Protein AF-A0A1M5XCB1-F1 (afdb_monomer_lite)

Sequence (95 aa):
MRNIASVVGVVAVAAATFLSPAPATAENGQIAAGVVGGLIGGALLGGALASRPAPPPPVYYAPAPVYVEEPVCRFVRERYWDGYGWVYRRVEVCD

Radius of gyration: 45.23 Å; chains: 1; bounding box: 88×31×105 Å

pLDDT: mean 79.86, std 14.06, range [50.22, 96.69]

Structure (mmCIF, N/CA/C/O backbone):
data_AF-A0A1M5XCB1-F1
#
_entry.id   AF-A0A1M5XCB1-F1
#
loop_
_atom_site.group_PDB
_atom_site.id
_atom_site.type_symbol
_atom_site.label_atom_id
_atom_site.label_alt_id
_atom_site.label_comp_id
_atom_site.label_asym_id
_atom_site.label_entity_id
_atom_site.label_seq_id
_atom_site.pdbx_PDB_ins_code
_atom_site.Cartn_x
_atom_site.Cartn_y
_atom_site.Cartn_z
_atom_site.occupancy
_atom_site.B_iso_or_equiv
_atom_site.auth_seq_id
_atom_site.auth_comp_id
_atom_site.auth_asym_id
_atom_site.auth_atom_id
_atom_site.pdbx_PDB_model_num
ATOM 1 N N . MET A 1 1 ? 54.119 -18.526 -12.171 1.00 50.22 1 MET A N 1
ATOM 2 C CA . MET A 1 1 ? 53.853 -18.994 -13.554 1.00 50.22 1 MET A CA 1
ATOM 3 C C . MET A 1 1 ? 52.583 -18.389 -14.170 1.00 50.22 1 MET A C 1
ATOM 5 O O . MET A 1 1 ? 52.648 -17.977 -15.317 1.00 50.22 1 MET A O 1
ATOM 9 N N . ARG A 1 2 ? 51.467 -18.238 -13.434 1.00 54.03 2 ARG A N 1
ATOM 10 C CA . ARG A 1 2 ? 50.198 -17.663 -13.949 1.00 54.03 2 ARG A CA 1
ATOM 11 C C . ARG A 1 2 ? 50.290 -16.211 -14.464 1.00 54.03 2 ARG A C 1
ATOM 13 O O . ARG A 1 2 ? 49.642 -15.878 -15.445 1.00 54.03 2 ARG A O 1
ATOM 20 N N . ASN A 1 3 ? 51.154 -15.388 -13.867 1.00 54.03 3 ASN A N 1
ATOM 21 C CA . ASN A 1 3 ? 51.271 -13.961 -14.210 1.00 54.03 3 ASN A CA 1
ATOM 22 C C . ASN A 1 3 ? 52.119 -13.695 -15.465 1.00 54.03 3 ASN A C 1
ATOM 24 O O . ASN A 1 3 ? 52.024 -12.628 -16.055 1.00 54.03 3 ASN A O 1
ATOM 28 N N . ILE A 1 4 ? 52.962 -14.647 -15.879 1.00 62.03 4 ILE A N 1
ATOM 29 C CA . ILE A 1 4 ? 53.820 -14.472 -17.063 1.00 62.03 4 ILE A CA 1
ATOM 30 C C . ILE A 1 4 ? 52.991 -14.732 -18.329 1.00 62.03 4 ILE A C 1
ATOM 32 O O . ILE A 1 4 ? 53.074 -13.977 -19.291 1.00 62.03 4 ILE A O 1
ATOM 36 N N . ALA A 1 5 ? 52.105 -15.734 -18.287 1.00 57.81 5 ALA A N 1
ATOM 37 C CA . ALA A 1 5 ? 51.183 -16.044 -19.378 1.00 57.81 5 ALA A CA 1
ATOM 38 C C . ALA A 1 5 ? 50.187 -14.902 -19.661 1.00 57.81 5 ALA A C 1
ATOM 40 O O . ALA A 1 5 ? 49.896 -14.620 -20.821 1.00 57.81 5 ALA A O 1
ATOM 41 N N . SER A 1 6 ? 49.710 -14.198 -18.624 1.00 59.50 6 SER A N 1
ATOM 42 C CA . SER A 1 6 ? 48.824 -13.039 -18.803 1.00 59.50 6 SER A CA 1
ATOM 43 C C . SER A 1 6 ? 49.539 -11.847 -19.439 1.00 59.50 6 SER A C 1
ATOM 45 O O . SER A 1 6 ? 48.956 -11.167 -20.277 1.00 59.50 6 SER A O 1
ATOM 47 N N . VAL A 1 7 ? 50.807 -11.610 -19.089 1.00 62.78 7 VAL A N 1
ATOM 48 C CA . VAL A 1 7 ? 51.603 -10.522 -19.681 1.00 62.78 7 VAL A CA 1
ATOM 49 C C . VAL A 1 7 ? 51.893 -10.803 -21.156 1.00 62.78 7 VAL A C 1
ATOM 51 O O . VAL A 1 7 ? 51.725 -9.915 -21.988 1.00 62.78 7 VAL A O 1
ATOM 54 N N . VAL A 1 8 ? 52.239 -12.045 -21.509 1.00 66.81 8 VAL A N 1
ATOM 55 C CA . VAL A 1 8 ? 52.479 -12.437 -22.910 1.00 66.81 8 VAL A CA 1
ATOM 56 C C . VAL A 1 8 ? 51.205 -12.318 -23.755 1.00 66.81 8 VAL A C 1
ATOM 58 O O . VAL A 1 8 ? 51.271 -11.836 -24.884 1.00 66.81 8 VAL A O 1
ATOM 61 N N . GLY A 1 9 ? 50.041 -12.675 -23.202 1.00 66.38 9 GLY A N 1
ATOM 62 C CA . GLY A 1 9 ? 48.754 -12.514 -23.888 1.00 66.38 9 GLY A CA 1
ATOM 63 C C . GLY A 1 9 ? 48.423 -11.053 -24.210 1.00 66.38 9 GLY A C 1
ATOM 64 O O . GLY A 1 9 ? 48.025 -10.747 -25.331 1.00 66.38 9 GLY A O 1
ATOM 65 N N . VAL A 1 10 ? 48.654 -10.137 -23.264 1.00 66.00 10 VAL A N 1
ATOM 66 C CA . VAL A 1 10 ? 48.426 -8.694 -23.472 1.00 66.00 10 VAL A CA 1
ATOM 67 C C . VAL A 1 10 ? 49.385 -8.121 -24.521 1.00 66.00 10 VAL A C 1
ATOM 69 O O . VAL A 1 10 ? 48.961 -7.358 -25.388 1.00 66.00 10 VAL A O 1
ATOM 72 N N . VAL A 1 11 ? 50.660 -8.523 -24.494 1.00 68.06 11 VAL A N 1
ATOM 73 C CA . VAL A 1 11 ? 51.663 -8.061 -25.469 1.00 68.06 11 VAL A CA 1
ATOM 74 C C . VAL A 1 11 ? 51.355 -8.570 -26.879 1.00 68.06 11 VAL A C 1
ATOM 76 O O . VAL A 1 11 ? 51.490 -7.813 -27.838 1.00 68.06 11 VAL A O 1
ATOM 79 N N . ALA A 1 12 ? 50.884 -9.811 -27.024 1.00 64.12 12 ALA A N 1
ATOM 80 C CA . ALA A 1 12 ? 50.519 -10.371 -28.325 1.00 64.12 12 ALA A CA 1
ATOM 81 C C . ALA A 1 12 ? 49.310 -9.655 -28.959 1.00 64.12 12 ALA A C 1
ATOM 83 O O . ALA A 1 12 ? 49.325 -9.370 -30.157 1.00 64.12 12 ALA A O 1
ATOM 84 N N . VAL A 1 13 ? 48.292 -9.308 -28.162 1.00 68.12 13 VAL A N 1
ATOM 85 C CA . VAL A 1 13 ? 47.120 -8.548 -28.640 1.00 68.12 13 VAL A CA 1
ATOM 86 C C . VAL A 1 13 ? 47.509 -7.119 -29.023 1.00 68.12 13 VAL A C 1
ATOM 88 O O . VAL A 1 13 ? 47.068 -6.621 -30.059 1.00 68.12 13 VAL A O 1
ATOM 91 N N . ALA A 1 14 ? 48.385 -6.477 -28.246 1.00 63.34 14 ALA A N 1
ATOM 92 C CA . ALA A 1 14 ? 48.910 -5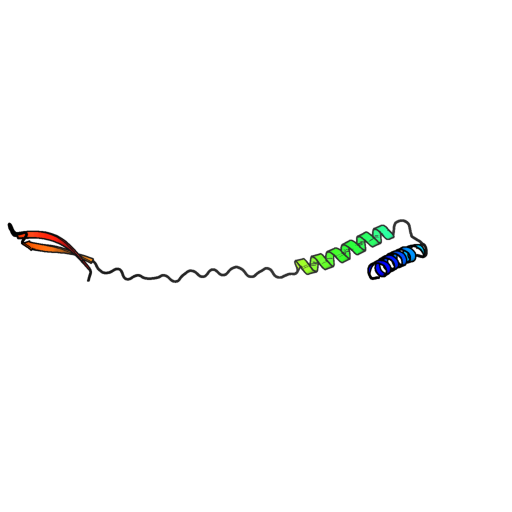.157 -28.585 1.00 63.34 14 ALA A CA 1
ATOM 93 C C . ALA A 1 14 ? 49.740 -5.193 -29.880 1.00 63.34 14 ALA A C 1
ATOM 95 O O . ALA A 1 14 ? 49.536 -4.361 -30.760 1.00 63.34 14 ALA A O 1
ATOM 96 N N . ALA A 1 15 ? 50.609 -6.193 -30.054 1.00 64.19 15 ALA A N 1
ATOM 97 C CA . 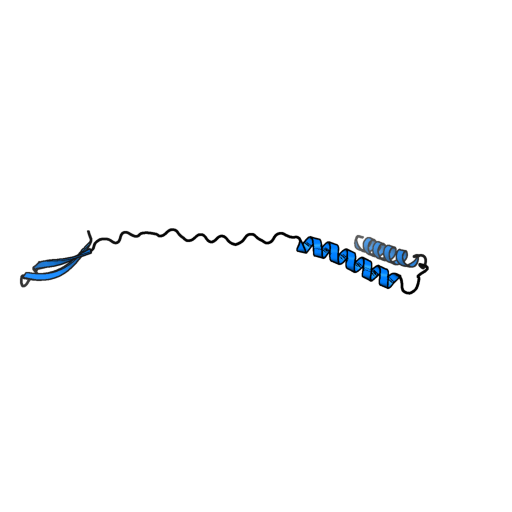ALA A 1 15 ? 51.411 -6.355 -31.267 1.00 64.19 15 ALA A CA 1
ATOM 98 C C . ALA A 1 15 ? 50.543 -6.556 -32.522 1.00 64.19 15 ALA A C 1
ATOM 100 O O . ALA A 1 15 ? 50.835 -5.980 -33.568 1.00 64.19 15 ALA A O 1
ATOM 101 N N . ALA A 1 16 ? 49.440 -7.304 -32.410 1.00 60.34 16 ALA A N 1
ATOM 102 C CA . ALA A 1 16 ? 48.526 -7.556 -33.524 1.00 60.34 16 ALA A CA 1
ATOM 103 C C . ALA A 1 16 ? 47.860 -6.277 -34.067 1.00 60.34 16 ALA A C 1
ATOM 105 O O . ALA A 1 16 ? 47.599 -6.192 -35.265 1.00 60.34 16 ALA A O 1
ATOM 106 N N . THR A 1 17 ? 47.645 -5.254 -33.231 1.00 60.50 17 THR A N 1
ATOM 107 C CA . THR A 1 17 ? 47.083 -3.969 -33.692 1.00 60.50 17 THR A CA 1
ATOM 108 C C . THR A 1 17 ? 48.035 -3.150 -34.570 1.00 60.50 17 THR A C 1
ATOM 110 O O . THR A 1 17 ? 47.567 -2.355 -35.387 1.00 60.50 17 THR A O 1
ATOM 113 N N . PHE A 1 18 ? 49.353 -3.375 -34.485 1.00 61.12 18 PHE A N 1
ATOM 114 C CA . PHE A 1 18 ? 50.345 -2.635 -35.278 1.00 61.12 18 PHE A CA 1
ATOM 115 C C . PHE A 1 18 ? 50.500 -3.143 -36.718 1.00 61.12 18 PHE A C 1
ATOM 117 O O . PHE A 1 18 ? 50.994 -2.405 -37.564 1.00 61.12 18 PHE A O 1
ATOM 124 N N . LEU A 1 19 ? 50.069 -4.374 -37.018 1.00 59.22 19 LEU A N 1
ATOM 125 C CA . LEU A 1 19 ? 50.131 -4.955 -38.369 1.00 59.22 19 LEU A CA 1
ATOM 126 C C . LEU A 1 19 ? 48.854 -4.720 -39.196 1.00 59.22 19 LEU A C 1
ATOM 128 O O . LEU A 1 19 ? 48.681 -5.321 -40.256 1.00 59.22 19 LEU A O 1
ATOM 132 N N . SER A 1 20 ? 47.955 -3.853 -38.727 1.00 56.53 20 SER A N 1
ATOM 133 C CA . SER A 1 20 ? 46.725 -3.518 -39.444 1.00 56.53 20 SER A CA 1
ATOM 134 C C . SER A 1 20 ? 47.062 -2.840 -40.784 1.00 56.53 20 SER A C 1
ATOM 136 O O . SER A 1 20 ? 47.732 -1.804 -40.769 1.00 56.53 20 SER A O 1
ATOM 138 N N . PRO A 1 21 ? 46.610 -3.357 -41.946 1.00 57.78 21 PRO A N 1
ATOM 139 C CA . PRO A 1 21 ? 46.750 -2.636 -43.208 1.00 57.78 21 PRO A CA 1
ATOM 140 C C . PRO A 1 21 ? 46.020 -1.295 -43.090 1.00 57.78 21 PRO A C 1
ATOM 142 O O . PRO A 1 21 ? 44.867 -1.257 -42.661 1.00 57.78 21 PRO A O 1
ATOM 145 N N . ALA A 1 22 ? 46.697 -0.196 -43.438 1.00 57.75 22 ALA A N 1
ATOM 146 C CA . ALA A 1 22 ? 46.108 1.138 -43.395 1.00 57.75 22 ALA A CA 1
ATOM 147 C C . ALA A 1 22 ? 44.852 1.164 -44.289 1.00 57.75 22 ALA A C 1
ATOM 149 O O . ALA A 1 22 ? 44.971 0.956 -45.501 1.00 57.75 22 ALA A O 1
ATOM 150 N N . PRO A 1 23 ? 43.644 1.369 -43.732 1.00 58.03 23 PRO A N 1
ATOM 151 C CA . PRO A 1 23 ? 42.438 1.394 -44.540 1.00 58.03 23 PRO A CA 1
ATOM 152 C C . PRO A 1 23 ? 42.461 2.646 -45.423 1.00 58.03 23 PRO A C 1
ATOM 154 O O . PRO A 1 23 ? 42.602 3.759 -44.917 1.00 58.03 23 PRO A O 1
ATOM 157 N N . ALA A 1 24 ? 42.306 2.474 -46.739 1.00 54.38 24 ALA A N 1
ATOM 158 C CA . ALA A 1 24 ? 42.051 3.577 -47.659 1.00 54.38 24 ALA A CA 1
ATOM 159 C C . ALA A 1 24 ? 40.707 4.214 -47.278 1.00 54.38 24 ALA A C 1
ATOM 161 O O . ALA A 1 24 ? 39.636 3.679 -47.563 1.00 54.38 24 ALA A O 1
ATOM 162 N N . THR A 1 25 ? 40.776 5.314 -46.537 1.00 58.72 25 THR A N 1
ATOM 163 C CA . THR A 1 25 ? 39.617 6.004 -45.987 1.00 58.72 25 THR A CA 1
ATOM 164 C C . THR A 1 25 ? 39.237 7.182 -46.868 1.00 58.72 25 THR A C 1
ATOM 166 O O . THR A 1 25 ? 40.068 8.028 -47.183 1.00 58.72 25 THR A O 1
ATOM 169 N N . ALA A 1 26 ? 37.964 7.257 -47.255 1.00 58.09 26 ALA A N 1
ATOM 170 C CA . ALA A 1 26 ? 37.369 8.542 -47.583 1.00 58.09 26 ALA A CA 1
ATOM 171 C C . ALA A 1 26 ? 37.232 9.296 -46.254 1.00 58.09 26 ALA A C 1
ATOM 173 O O . ALA A 1 26 ? 36.423 8.879 -45.424 1.00 58.09 26 ALA A O 1
ATOM 174 N N . GLU A 1 27 ? 38.017 10.362 -46.060 1.00 63.25 27 GLU A N 1
ATOM 175 C CA . GLU A 1 27 ? 38.270 11.081 -44.790 1.00 63.25 27 GLU A CA 1
ATOM 176 C C . GLU A 1 27 ? 37.032 11.439 -43.933 1.00 63.25 27 GLU A C 1
ATOM 178 O O . GLU A 1 27 ? 37.181 11.769 -42.764 1.00 63.25 27 GLU A O 1
ATOM 183 N N . ASN A 1 28 ? 35.805 11.310 -44.455 1.00 62.44 28 ASN A N 1
ATOM 184 C CA . ASN A 1 28 ? 34.550 11.587 -43.744 1.00 62.44 28 ASN A CA 1
ATOM 185 C C . ASN A 1 28 ? 33.564 10.400 -43.639 1.00 62.44 28 ASN A C 1
ATOM 187 O O . ASN A 1 28 ? 32.560 10.492 -42.928 1.00 62.44 28 ASN A O 1
ATOM 191 N N . GLY A 1 29 ? 33.810 9.271 -44.313 1.00 63.88 29 GLY A N 1
ATOM 192 C CA . GLY A 1 29 ? 32.873 8.135 -44.344 1.00 63.88 29 GLY A CA 1
ATOM 193 C C . GLY A 1 29 ? 32.819 7.340 -43.036 1.00 63.88 29 GLY A C 1
ATOM 194 O O . GLY A 1 29 ? 31.789 6.767 -42.687 1.00 63.88 29 GLY A O 1
ATOM 195 N N . GLN A 1 30 ? 33.911 7.344 -42.273 1.00 72.50 30 GLN A N 1
ATOM 196 C CA . GLN A 1 30 ? 34.035 6.602 -41.014 1.00 72.50 30 GLN A CA 1
ATOM 197 C C . GLN A 1 30 ? 33.200 7.225 -39.892 1.00 72.50 30 GLN A C 1
ATOM 199 O O . GLN A 1 30 ? 32.592 6.503 -39.104 1.00 72.50 30 GLN A O 1
ATOM 204 N N . ILE A 1 31 ? 33.116 8.559 -39.857 1.00 73.50 31 ILE A N 1
ATOM 205 C CA . ILE A 1 31 ? 32.259 9.289 -38.916 1.00 73.50 31 ILE A CA 1
ATOM 206 C C . ILE A 1 31 ? 30.789 8.986 -39.223 1.00 73.50 31 ILE A C 1
ATOM 208 O O . ILE A 1 31 ? 30.030 8.631 -38.323 1.00 73.50 31 ILE A O 1
ATOM 212 N N . ALA A 1 32 ? 30.401 9.038 -40.502 1.00 75.44 32 ALA A N 1
ATOM 213 C CA . ALA A 1 32 ? 29.044 8.705 -40.932 1.00 75.44 32 ALA A CA 1
ATOM 214 C C . ALA A 1 32 ? 28.679 7.245 -40.608 1.00 75.44 32 ALA A C 1
ATOM 216 O O . ALA A 1 32 ? 27.604 6.984 -40.070 1.00 75.44 32 ALA A O 1
ATOM 217 N N . ALA A 1 33 ? 29.591 6.300 -40.856 1.00 76.12 33 ALA A N 1
ATOM 218 C CA . ALA A 1 33 ? 29.395 4.891 -40.522 1.00 76.12 33 ALA A CA 1
ATOM 219 C C . ALA A 1 33 ? 29.262 4.661 -39.006 1.00 76.12 33 ALA A C 1
ATOM 221 O O . ALA A 1 33 ? 28.401 3.891 -38.580 1.00 76.12 33 ALA A O 1
ATOM 222 N N . GLY A 1 34 ? 30.057 5.359 -38.188 1.00 81.25 34 GLY A N 1
ATOM 223 C CA . GLY A 1 34 ? 29.963 5.298 -36.729 1.00 81.25 34 GLY A CA 1
ATOM 224 C C . GLY A 1 34 ? 28.631 5.831 -36.197 1.00 81.25 34 GLY A C 1
ATOM 225 O O . GLY A 1 34 ? 28.000 5.185 -35.362 1.00 81.25 34 GLY A O 1
ATOM 226 N N . VAL A 1 35 ? 28.159 6.968 -36.719 1.00 87.62 35 VAL A N 1
ATOM 227 C CA . VAL A 1 35 ? 26.871 7.563 -36.319 1.00 87.62 35 VAL A CA 1
ATOM 228 C C . VAL A 1 35 ? 25.700 6.674 -36.735 1.00 87.62 35 VAL A C 1
ATOM 230 O O . VAL A 1 35 ? 24.833 6.384 -35.913 1.00 87.62 35 VAL A O 1
ATOM 233 N N . VAL A 1 36 ? 25.682 6.187 -37.978 1.00 90.25 36 VAL A N 1
ATOM 234 C CA . VAL A 1 36 ? 24.612 5.305 -38.471 1.00 90.25 36 VAL A CA 1
ATOM 235 C C . VAL A 1 36 ? 24.608 3.976 -37.715 1.00 90.25 36 VAL A C 1
ATOM 237 O O . VAL A 1 36 ? 23.553 3.538 -37.258 1.00 90.25 36 VAL A O 1
ATOM 240 N N . GLY A 1 37 ? 25.777 3.361 -37.513 1.00 89.50 37 GLY A N 1
ATOM 241 C CA . GLY A 1 37 ? 25.903 2.129 -36.734 1.00 89.50 37 GLY A CA 1
ATOM 242 C C . GLY A 1 37 ? 25.456 2.308 -35.281 1.00 89.50 37 GLY A C 1
ATOM 243 O O . GLY A 1 37 ? 24.727 1.467 -34.753 1.00 89.50 37 GLY A O 1
ATOM 244 N N . GLY A 1 38 ? 25.817 3.433 -34.657 1.00 90.12 38 GLY A N 1
ATOM 245 C CA . GLY A 1 38 ? 25.395 3.784 -33.302 1.00 90.12 38 GLY A CA 1
ATOM 246 C C . GLY A 1 38 ? 23.887 4.011 -33.182 1.00 90.12 38 GLY A C 1
ATOM 247 O O . GLY A 1 38 ? 23.271 3.504 -32.246 1.00 90.12 38 GLY A O 1
ATOM 248 N N . LEU A 1 39 ? 23.272 4.710 -34.140 1.00 94.06 39 LEU A N 1
ATOM 249 C CA . LEU A 1 39 ? 21.826 4.949 -34.149 1.00 94.06 39 LEU A CA 1
ATOM 250 C C . LEU A 1 39 ? 21.030 3.665 -34.387 1.00 94.06 39 LEU A C 1
ATOM 252 O O . LEU A 1 39 ? 20.051 3.430 -33.684 1.00 94.06 39 LEU A O 1
ATOM 256 N N . ILE A 1 40 ? 21.456 2.813 -35.323 1.00 93.94 40 ILE A N 1
ATOM 257 C CA . ILE A 1 40 ? 20.800 1.523 -35.575 1.00 93.94 40 ILE A CA 1
ATOM 258 C C . ILE A 1 40 ? 20.935 0.620 -34.344 1.00 93.94 40 ILE A C 1
ATOM 260 O O . ILE A 1 40 ? 19.934 0.100 -33.854 1.00 93.94 40 ILE A O 1
ATOM 264 N N . GLY A 1 41 ? 22.146 0.476 -33.797 1.00 93.12 41 GLY A N 1
ATOM 265 C CA . GLY A 1 41 ? 22.375 -0.322 -32.591 1.00 93.12 41 GLY A CA 1
ATOM 266 C C . GLY A 1 41 ? 21.571 0.192 -31.394 1.00 93.12 41 GLY A C 1
ATOM 267 O O . GLY A 1 41 ? 20.888 -0.583 -30.724 1.00 93.12 41 GLY A O 1
ATOM 268 N N . GLY A 1 42 ? 21.588 1.508 -31.168 1.00 91.75 42 GLY A N 1
ATOM 269 C CA . GLY A 1 42 ? 20.850 2.166 -30.093 1.00 91.75 42 GLY A CA 1
ATOM 270 C C . GLY A 1 42 ? 19.333 2.050 -30.241 1.00 91.75 42 GLY A C 1
ATOM 271 O O . GLY A 1 42 ? 18.653 1.774 -29.256 1.00 91.75 42 GLY A O 1
ATOM 272 N N . ALA A 1 43 ? 18.796 2.191 -31.455 1.00 94.00 43 ALA A N 1
ATOM 273 C CA . ALA A 1 43 ? 17.365 2.045 -31.720 1.00 94.00 43 ALA A CA 1
ATOM 274 C C . ALA A 1 43 ? 16.885 0.599 -31.529 1.00 94.00 43 ALA A C 1
ATOM 276 O O . ALA A 1 43 ? 15.810 0.386 -30.972 1.00 94.00 43 ALA A O 1
ATOM 277 N N . LEU A 1 44 ? 17.682 -0.396 -31.928 1.00 93.38 44 LEU A N 1
ATOM 278 C CA . LEU A 1 44 ? 17.349 -1.808 -31.717 1.00 93.38 44 LEU A CA 1
ATOM 279 C C . LEU A 1 44 ? 17.345 -2.169 -30.225 1.00 93.38 44 LEU A C 1
ATOM 281 O O . LEU A 1 44 ? 16.387 -2.768 -29.735 1.00 93.38 44 LEU A O 1
ATOM 285 N N . LEU A 1 45 ? 18.381 -1.761 -29.487 1.00 91.44 45 LEU A N 1
ATOM 286 C CA . LEU A 1 45 ? 18.481 -1.989 -28.041 1.00 91.44 45 LEU A CA 1
ATOM 287 C C . LEU A 1 45 ? 17.392 -1.224 -27.274 1.00 91.44 45 LEU A C 1
ATOM 289 O O . LEU A 1 45 ? 16.686 -1.804 -26.450 1.00 91.44 45 LEU A O 1
ATOM 293 N N . GLY A 1 46 ? 17.219 0.063 -27.571 1.00 90.75 46 GLY A N 1
ATOM 294 C CA . GLY A 1 46 ? 16.205 0.914 -26.951 1.00 90.75 46 GLY A CA 1
ATOM 295 C C . GLY A 1 46 ? 14.786 0.434 -27.248 1.00 90.75 46 GLY A C 1
ATOM 296 O O . GLY A 1 46 ? 13.970 0.339 -26.334 1.00 90.75 46 GLY A O 1
ATOM 297 N N . GLY A 1 47 ? 14.509 0.043 -28.494 1.00 89.69 47 GLY A N 1
ATOM 298 C CA . GLY A 1 47 ? 13.221 -0.514 -28.907 1.00 89.69 47 GLY A CA 1
ATOM 299 C C . GLY A 1 47 ? 12.901 -1.842 -28.219 1.00 89.69 47 GLY A C 1
ATOM 300 O O . GLY A 1 47 ? 11.778 -2.032 -27.746 1.00 89.69 47 GLY A O 1
ATOM 301 N N . ALA A 1 48 ? 13.885 -2.737 -28.078 1.00 87.25 48 ALA A N 1
ATOM 302 C CA . ALA A 1 48 ? 13.713 -4.004 -27.364 1.00 87.25 48 ALA A CA 1
ATOM 303 C C . ALA A 1 48 ? 13.426 -3.804 -25.865 1.00 87.25 48 ALA A C 1
ATOM 305 O O . ALA A 1 48 ? 12.620 -4.527 -25.279 1.00 87.25 48 ALA A O 1
ATOM 306 N N . LEU A 1 49 ? 14.062 -2.812 -25.237 1.00 87.62 49 LEU A N 1
ATOM 307 C CA . LEU A 1 49 ? 13.824 -2.477 -23.831 1.00 87.62 49 LEU A CA 1
ATOM 308 C C . LEU A 1 49 ? 12.482 -1.761 -23.619 1.00 87.62 49 LEU A C 1
ATOM 310 O O . LEU A 1 49 ? 11.815 -2.020 -22.618 1.00 87.62 49 LEU A O 1
ATOM 314 N N . ALA A 1 50 ? 12.075 -0.902 -24.554 1.00 87.69 50 ALA A N 1
ATOM 315 C CA . ALA A 1 50 ? 10.818 -0.158 -24.493 1.00 87.69 50 ALA A CA 1
ATOM 316 C C . ALA A 1 50 ? 9.584 -1.021 -24.803 1.00 87.69 50 ALA A C 1
ATOM 318 O O . ALA A 1 50 ? 8.500 -0.732 -24.308 1.00 87.69 50 ALA A O 1
ATOM 319 N N . SER A 1 51 ? 9.739 -2.106 -25.566 1.00 86.50 51 SER A N 1
ATOM 320 C CA . SER A 1 51 ? 8.638 -3.021 -25.922 1.00 86.50 51 SER A CA 1
ATOM 321 C C . SER A 1 51 ? 8.177 -3.923 -24.768 1.00 86.50 51 SER A C 1
ATOM 323 O O . SER A 1 51 ? 7.410 -4.863 -24.977 1.00 86.50 51 SER A O 1
ATOM 325 N N . ARG A 1 52 ? 8.657 -3.689 -23.543 1.00 86.88 52 ARG A N 1
ATOM 326 C CA . ARG A 1 52 ? 8.262 -4.480 -22.378 1.00 86.88 52 ARG A CA 1
ATOM 327 C C . ARG A 1 52 ? 6.829 -4.120 -21.968 1.00 86.88 52 ARG A C 1
ATOM 329 O O . ARG A 1 52 ? 6.535 -2.936 -21.812 1.00 86.88 52 ARG A O 1
ATOM 336 N N . PRO A 1 53 ? 5.946 -5.114 -21.757 1.00 88.31 53 PRO A N 1
ATOM 337 C CA . PRO A 1 53 ? 4.610 -4.867 -21.232 1.00 88.31 53 PRO A CA 1
ATOM 338 C C . PRO A 1 53 ? 4.669 -4.116 -19.902 1.00 88.31 53 PRO A C 1
ATOM 340 O O . PRO A 1 53 ? 5.534 -4.391 -19.064 1.00 88.31 53 PRO A O 1
ATOM 343 N N . ALA A 1 54 ? 3.737 -3.185 -19.701 1.00 89.31 54 ALA A N 1
ATOM 344 C CA . ALA A 1 54 ? 3.586 -2.518 -18.417 1.00 89.31 54 ALA A CA 1
ATOM 345 C C . ALA A 1 54 ? 3.273 -3.554 -17.317 1.00 89.31 54 ALA A C 1
ATOM 347 O O . ALA A 1 54 ? 2.564 -4.532 -17.586 1.00 89.31 54 ALA A O 1
ATOM 348 N N . PRO A 1 55 ? 3.773 -3.359 -16.083 1.00 90.25 55 PRO A N 1
ATOM 349 C CA . PRO A 1 55 ? 3.386 -4.198 -14.957 1.00 90.25 55 PRO A CA 1
ATOM 350 C C . PRO A 1 55 ? 1.861 -4.195 -14.772 1.00 90.25 55 PRO A C 1
ATOM 352 O O . PRO A 1 55 ? 1.227 -3.157 -14.990 1.00 90.25 55 PRO A O 1
ATOM 355 N N . PRO A 1 56 ? 1.257 -5.324 -14.356 1.00 89.50 56 PRO A N 1
ATOM 356 C CA . PRO A 1 56 ? -0.163 -5.355 -14.038 1.00 89.50 56 PRO A CA 1
ATOM 357 C C . PRO A 1 56 ? -0.477 -4.377 -12.892 1.00 89.50 56 PRO A C 1
ATOM 359 O O . PRO A 1 56 ? 0.364 -4.179 -12.008 1.00 89.50 56 PRO A O 1
ATOM 362 N N . PRO A 1 57 ? -1.673 -3.761 -12.886 1.00 89.38 57 PRO A N 1
ATOM 363 C CA . PRO A 1 57 ? -2.064 -2.855 -11.817 1.00 89.38 57 PRO A CA 1
ATOM 364 C C . 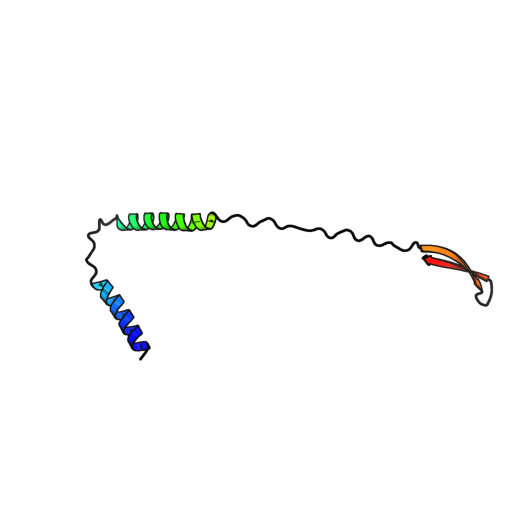PRO A 1 57 ? -2.119 -3.597 -10.471 1.00 89.38 57 PRO A C 1
ATOM 366 O O . PRO A 1 57 ? -2.482 -4.778 -10.434 1.00 89.38 57 PRO A O 1
ATOM 369 N N . PRO A 1 58 ? -1.782 -2.927 -9.354 1.00 86.69 58 PRO A N 1
ATOM 370 C CA . PRO A 1 58 ? -1.902 -3.526 -8.033 1.00 86.69 58 PRO A CA 1
ATOM 371 C C . PRO A 1 58 ? -3.372 -3.837 -7.721 1.00 86.69 58 PRO A C 1
ATOM 373 O O . PRO A 1 58 ? -4.249 -2.991 -7.892 1.00 86.69 58 PRO A O 1
ATOM 376 N N . VAL A 1 59 ? -3.634 -5.056 -7.245 1.00 86.25 59 VAL A N 1
ATOM 377 C CA . VAL A 1 59 ? -4.963 -5.472 -6.780 1.00 86.25 59 VAL A CA 1
ATOM 378 C C . VAL A 1 59 ? -5.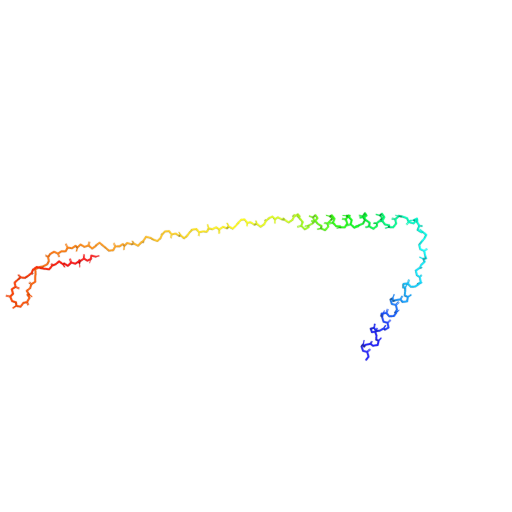048 -5.229 -5.278 1.00 86.25 59 VAL A C 1
ATOM 380 O O . VAL A 1 59 ? -4.306 -5.833 -4.505 1.00 86.25 59 VAL A O 1
ATOM 383 N N . TYR A 1 60 ? -5.961 -4.351 -4.867 1.00 84.19 60 TYR A N 1
ATOM 384 C CA . TYR A 1 60 ? -6.261 -4.106 -3.460 1.00 84.19 60 TYR A CA 1
ATOM 385 C C . TYR A 1 60 ? -7.496 -4.903 -3.055 1.00 84.19 60 TYR A C 1
ATOM 387 O O . TYR A 1 60 ? -8.587 -4.682 -3.576 1.00 84.19 60 TYR A O 1
ATOM 395 N N . TYR A 1 61 ? -7.321 -5.814 -2.102 1.00 83.50 61 TYR A N 1
ATOM 396 C CA . TYR A 1 61 ? -8.433 -6.493 -1.453 1.00 83.50 61 TYR A CA 1
ATOM 397 C C . TYR A 1 61 ? -8.823 -5.704 -0.209 1.00 83.50 61 TYR A C 1
ATOM 399 O O . TYR A 1 61 ? -8.011 -5.523 0.699 1.00 83.50 61 TYR A O 1
ATOM 407 N N . ALA A 1 62 ? -10.062 -5.217 -0.179 1.00 83.25 62 ALA A N 1
ATOM 408 C CA . ALA A 1 62 ? -10.624 -4.663 1.040 1.00 83.25 62 ALA A CA 1
ATOM 409 C C . ALA A 1 62 ? -10.849 -5.806 2.047 1.00 83.25 62 ALA A C 1
ATOM 411 O O . ALA A 1 62 ? -11.348 -6.865 1.649 1.00 83.25 62 ALA A O 1
ATOM 412 N N . PRO A 1 63 ? -10.488 -5.625 3.330 1.00 79.12 63 PRO A N 1
ATOM 413 C CA . PRO A 1 63 ? -10.832 -6.598 4.353 1.00 79.12 63 PRO A CA 1
ATOM 414 C C . PRO A 1 63 ? -12.356 -6.731 4.435 1.00 79.12 63 PRO A C 1
ATOM 416 O O . PRO A 1 63 ? -13.083 -5.741 4.336 1.00 79.12 63 PRO A O 1
ATOM 419 N N . ALA A 1 64 ? -12.836 -7.965 4.597 1.00 82.12 64 ALA A N 1
ATOM 420 C CA . ALA A 1 64 ? -14.255 -8.215 4.800 1.00 82.12 64 ALA A CA 1
ATOM 421 C C . ALA A 1 64 ? -14.736 -7.489 6.072 1.00 82.12 64 ALA A C 1
ATOM 423 O O . ALA A 1 64 ? -13.995 -7.454 7.061 1.00 82.12 64 ALA A O 1
ATOM 424 N N . PRO A 1 65 ? -15.951 -6.911 6.071 1.00 78.38 65 PRO A N 1
ATOM 425 C CA . PRO A 1 65 ? -16.506 -6.302 7.270 1.00 78.38 65 PRO A CA 1
ATOM 426 C C . PRO A 1 65 ? -16.665 -7.369 8.358 1.00 78.38 65 PRO A C 1
ATOM 428 O O . PRO A 1 65 ? -17.313 -8.394 8.150 1.00 78.38 65 PRO A O 1
ATOM 431 N N . VAL A 1 66 ? -16.052 -7.126 9.518 1.00 80.50 66 VAL A N 1
ATOM 432 C CA . VAL A 1 66 ? -16.249 -7.940 10.719 1.00 80.50 66 VAL A CA 1
ATOM 433 C C . VAL A 1 66 ? -17.425 -7.344 11.479 1.00 80.50 66 VAL A C 1
ATOM 435 O O . VAL A 1 66 ? -17.327 -6.236 12.002 1.00 80.50 66 VAL A O 1
ATOM 438 N N . TYR A 1 67 ? -18.536 -8.073 11.522 1.00 76.44 67 TYR A N 1
ATOM 439 C CA . TYR A 1 67 ? -19.673 -7.726 12.366 1.00 76.44 67 TYR A CA 1
ATOM 440 C C . TYR A 1 67 ? -19.429 -8.311 13.755 1.00 76.44 67 TYR A C 1
ATOM 442 O O . TYR A 1 67 ? -19.377 -9.528 13.918 1.00 76.44 67 TYR A O 1
ATOM 450 N N . VAL A 1 68 ? -19.227 -7.435 14.737 1.00 80.00 68 VAL A N 1
ATOM 451 C CA . VAL A 1 68 ? -19.196 -7.814 16.149 1.00 80.00 68 VAL A CA 1
ATOM 452 C C . VAL A 1 68 ? -20.612 -7.637 16.675 1.00 80.00 68 VAL A C 1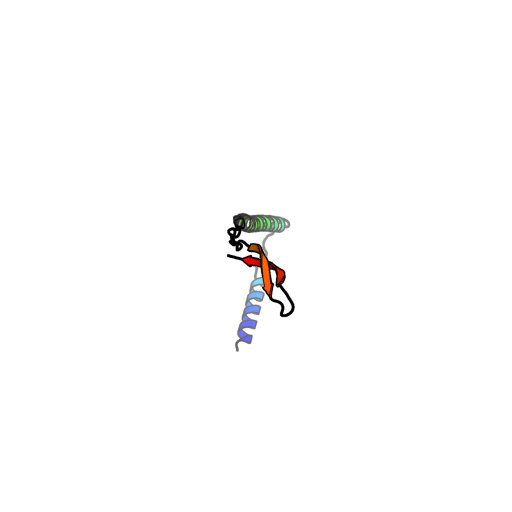
ATOM 454 O O . VAL A 1 68 ? -21.142 -6.530 16.647 1.00 80.00 68 VAL A O 1
ATOM 457 N N . GLU A 1 69 ? -21.237 -8.728 17.108 1.00 77.44 69 GLU A N 1
ATOM 458 C CA . GLU A 1 69 ? -22.493 -8.652 17.850 1.00 77.44 69 GLU A CA 1
ATOM 459 C C . GLU A 1 69 ? -22.178 -8.078 19.235 1.00 77.44 69 GLU A C 1
ATOM 461 O O . GLU A 1 69 ? -21.546 -8.729 20.068 1.00 77.44 69 GLU A O 1
ATOM 466 N N . GLU A 1 70 ? -22.544 -6.815 19.452 1.00 77.38 70 GLU A N 1
ATOM 467 C CA . GLU A 1 70 ? -22.447 -6.190 20.767 1.00 77.38 70 GLU A CA 1
ATOM 468 C C . GLU A 1 70 ? -23.530 -6.785 21.681 1.00 77.38 70 GLU A C 1
ATOM 470 O O . GLU A 1 70 ? -24.691 -6.887 21.264 1.00 77.38 70 GLU A O 1
ATOM 475 N N . PRO A 1 71 ? -23.187 -7.192 22.918 1.00 81.06 71 PRO A N 1
ATOM 476 C CA . PRO A 1 71 ? -24.173 -7.714 23.852 1.00 81.06 71 PRO A CA 1
ATOM 477 C C . PRO A 1 71 ? -25.208 -6.632 24.173 1.00 81.06 71 PRO A C 1
ATOM 479 O O . PRO A 1 71 ? -24.878 -5.459 24.369 1.00 81.06 71 PRO A O 1
ATOM 482 N N . VAL A 1 72 ? -26.482 -7.020 24.231 1.00 84.19 72 VAL A N 1
ATOM 483 C CA . VAL A 1 72 ? -27.570 -6.083 24.522 1.00 84.19 72 VAL A CA 1
ATOM 484 C C . VAL A 1 72 ? -27.572 -5.798 26.022 1.00 84.19 72 VAL A C 1
ATOM 486 O O . VAL A 1 72 ? -28.030 -6.608 26.824 1.00 84.19 72 VAL A O 1
ATOM 489 N N . CYS A 1 73 ? -27.058 -4.631 26.407 1.00 91.44 73 CYS A N 1
ATOM 490 C CA . CYS A 1 73 ? -27.048 -4.184 27.796 1.00 91.44 73 CYS A CA 1
ATOM 491 C C . CYS A 1 73 ? -28.267 -3.305 28.110 1.00 91.44 73 CYS A C 1
ATOM 493 O O . CYS A 1 73 ? -28.669 -2.438 27.328 1.00 91.44 73 CYS A O 1
ATOM 495 N N . ARG A 1 74 ? -28.863 -3.502 29.289 1.00 91.12 74 ARG A N 1
ATOM 496 C CA . ARG A 1 74 ? -29.977 -2.693 29.798 1.00 91.12 74 ARG A CA 1
ATOM 497 C C . ARG A 1 74 ? -29.732 -2.238 31.228 1.00 91.12 74 ARG A C 1
ATOM 499 O O . ARG A 1 74 ? -29.280 -2.994 32.086 1.00 91.12 74 ARG A O 1
ATOM 506 N N . PHE A 1 75 ? -30.105 -0.993 31.511 1.00 94.25 75 PHE A N 1
ATOM 507 C CA . PHE A 1 75 ? -30.055 -0.454 32.864 1.00 94.25 75 P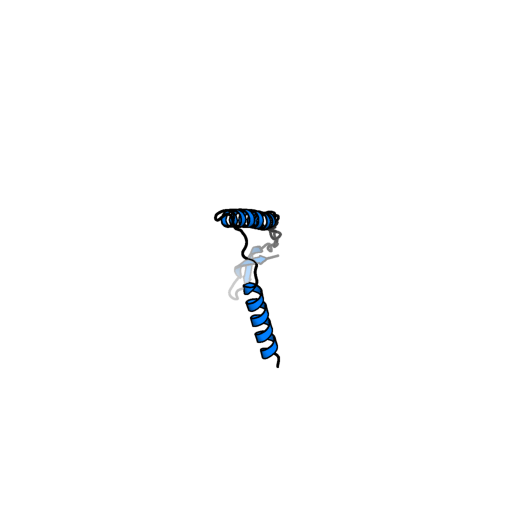HE A CA 1
ATOM 508 C C . PHE A 1 75 ? -31.284 -0.870 33.666 1.00 94.25 75 PHE A C 1
ATOM 510 O O . PHE A 1 75 ? -32.410 -0.474 33.359 1.00 94.25 75 PHE A O 1
ATOM 517 N N . VAL A 1 76 ? -31.058 -1.610 34.747 1.00 93.94 76 VAL A N 1
ATOM 518 C CA . VAL A 1 76 ? -32.101 -2.048 35.675 1.00 93.94 76 VAL A CA 1
ATOM 519 C C . VAL A 1 76 ? -31.967 -1.278 36.989 1.00 93.94 76 VAL A C 1
ATOM 521 O O . VAL A 1 76 ? -30.868 -1.000 37.477 1.00 93.94 76 VAL A O 1
ATOM 524 N N . ARG A 1 77 ? -33.108 -0.883 37.565 1.00 95.25 77 ARG A N 1
ATOM 525 C CA . ARG A 1 77 ? -33.166 -0.358 38.934 1.00 95.25 77 ARG A CA 1
ATOM 526 C C . ARG A 1 77 ? -33.311 -1.531 39.887 1.00 95.25 77 ARG A C 1
ATOM 528 O O . ARG A 1 77 ? -34.397 -2.086 40.020 1.00 95.25 77 ARG A O 1
ATOM 535 N N . GLU A 1 78 ? -32.223 -1.881 40.546 1.00 94.62 78 GLU A N 1
ATOM 536 C CA . GLU A 1 78 ? -32.188 -2.959 41.522 1.00 94.62 78 GLU A CA 1
ATOM 537 C C . GLU A 1 78 ? -32.370 -2.392 42.930 1.00 94.62 78 GLU A C 1
ATOM 539 O O . GLU A 1 78 ? -31.805 -1.351 43.285 1.00 94.62 78 GLU A O 1
ATOM 544 N N . ARG A 1 79 ? -33.188 -3.072 43.732 1.00 95.38 79 ARG A N 1
ATOM 545 C CA . ARG A 1 79 ? -33.379 -2.756 45.144 1.00 95.38 79 ARG A CA 1
ATOM 546 C C . ARG A 1 79 ? -32.498 -3.688 45.963 1.00 95.38 79 ARG A C 1
ATOM 548 O O . ARG A 1 79 ? -32.654 -4.900 45.867 1.00 95.38 79 ARG A O 1
ATOM 555 N N . TYR A 1 80 ? -31.624 -3.124 46.786 1.00 94.19 80 TYR A N 1
ATOM 556 C CA . TYR A 1 80 ? -30.729 -3.894 47.645 1.00 94.19 80 TYR A CA 1
ATOM 557 C C . TYR A 1 80 ? -30.770 -3.376 49.086 1.00 94.19 80 TYR A C 1
ATOM 559 O O . TYR A 1 80 ? -31.202 -2.250 49.349 1.00 94.19 80 TYR A O 1
ATOM 567 N N . TRP A 1 81 ? -30.383 -4.236 50.024 1.00 95.81 81 TRP A N 1
ATOM 568 C CA . TRP A 1 81 ? -30.262 -3.896 51.439 1.00 95.81 81 TRP A CA 1
ATOM 569 C C . TRP A 1 81 ? -28.820 -3.482 51.727 1.00 95.81 81 TRP A C 1
ATOM 571 O O . TRP A 1 81 ? -27.901 -4.253 51.450 1.00 95.81 81 TRP A O 1
ATOM 581 N N . ASP A 1 82 ? -28.612 -2.282 52.262 1.00 94.69 82 ASP A N 1
ATOM 582 C CA . ASP A 1 82 ? -27.272 -1.727 52.511 1.00 94.69 82 ASP A CA 1
ATOM 583 C C . ASP A 1 82 ? -26.789 -1.898 53.965 1.00 94.69 82 ASP A C 1
ATOM 585 O O . ASP A 1 82 ? -25.705 -1.441 54.318 1.00 94.69 82 ASP A O 1
ATOM 589 N N . GLY A 1 83 ? -27.582 -2.564 54.810 1.00 96.62 83 GLY A N 1
ATOM 590 C CA . GLY A 1 83 ? -27.321 -2.721 56.243 1.00 96.62 83 GLY A CA 1
ATOM 591 C C . GLY A 1 83 ? -28.073 -1.722 57.128 1.00 96.62 83 GLY A C 1
ATOM 592 O O . GLY A 1 83 ? -28.281 -2.016 58.304 1.00 96.62 83 GLY A O 1
ATOM 593 N N . TYR A 1 84 ? -28.546 -0.604 56.572 1.00 94.81 84 TYR A N 1
ATOM 594 C CA . TYR A 1 84 ? -29.298 0.440 57.283 1.00 94.81 84 TYR A CA 1
ATOM 595 C C . TYR A 1 84 ? -30.737 0.569 56.775 1.00 94.81 84 TYR A C 1
ATOM 597 O O . TYR A 1 84 ? -31.633 0.962 57.525 1.00 94.81 84 TYR A O 1
ATOM 605 N N . GLY A 1 85 ? -30.980 0.215 55.516 1.00 95.62 85 GLY A N 1
ATOM 606 C CA . GLY A 1 85 ? -32.291 0.270 54.902 1.00 95.62 85 GLY A CA 1
ATOM 607 C C . GLY A 1 85 ? -32.325 -0.311 53.492 1.00 95.62 85 GLY A C 1
ATOM 608 O O . GLY A 1 85 ? -31.375 -0.898 52.974 1.00 95.62 85 GLY A O 1
ATOM 609 N N . TRP A 1 86 ? -33.480 -0.144 52.854 1.00 96.69 86 TRP A N 1
ATOM 610 C CA . TRP A 1 86 ? -33.655 -0.493 51.452 1.00 96.69 86 TRP A CA 1
ATOM 611 C C . TRP A 1 86 ? -33.255 0.675 50.560 1.00 96.69 86 TRP A C 1
ATOM 613 O O . TRP A 1 86 ? -33.887 1.732 50.612 1.00 96.69 86 TRP A O 1
ATOM 623 N N . VAL A 1 87 ? -32.282 0.449 49.684 1.00 96.19 87 VAL A N 1
ATOM 624 C CA . VAL A 1 87 ? -31.767 1.462 48.760 1.00 96.19 87 VAL A CA 1
ATOM 625 C C . VAL A 1 87 ? -31.881 0.962 47.319 1.00 96.19 87 VAL A C 1
ATOM 627 O O . VAL A 1 87 ? -31.839 -0.237 47.043 1.00 96.19 87 VAL A O 1
ATOM 630 N N . TYR A 1 88 ? -32.078 1.889 46.381 1.00 95.69 88 TYR A N 1
ATOM 631 C CA . TYR A 1 88 ? -32.097 1.592 44.950 1.00 95.69 88 TYR A CA 1
ATOM 632 C C . TYR A 1 88 ? -30.756 1.949 44.316 1.00 95.69 88 TYR A C 1
ATOM 634 O O . TYR A 1 88 ? -30.273 3.067 44.487 1.00 95.69 88 TYR A O 1
ATOM 642 N N . ARG A 1 89 ? -30.206 1.037 43.513 1.00 94.12 89 ARG A N 1
ATOM 643 C CA . ARG A 1 89 ? -29.042 1.279 42.651 1.00 94.12 89 ARG A CA 1
ATOM 644 C C . ARG A 1 89 ? -29.411 1.064 41.189 1.00 94.12 89 ARG A C 1
ATOM 646 O O . ARG A 1 89 ? -30.281 0.257 40.863 1.00 94.12 89 ARG A O 1
ATOM 653 N N . ARG A 1 90 ? -28.755 1.805 40.299 1.00 95.25 90 ARG A N 1
ATOM 654 C CA . ARG A 1 90 ? -28.827 1.567 38.855 1.00 95.25 90 ARG A CA 1
ATOM 655 C C . ARG A 1 90 ? -27.666 0.654 38.479 1.00 95.25 90 ARG A C 1
ATOM 657 O O . ARG A 1 90 ? -26.522 0.999 38.756 1.00 95.25 90 ARG A O 1
ATOM 664 N N . VAL A 1 91 ? -27.975 -0.490 37.880 1.00 94.31 91 VAL A N 1
ATOM 665 C CA . VAL A 1 91 ? -26.988 -1.467 37.404 1.00 94.31 91 VAL A CA 1
ATOM 666 C C . VAL A 1 91 ? -27.177 -1.709 35.921 1.00 94.31 91 VAL A C 1
ATOM 668 O O . VAL A 1 91 ? -28.304 -1.689 35.431 1.00 94.31 91 VAL A O 1
ATOM 671 N N . GLU A 1 92 ? -26.073 -1.905 35.217 1.00 93.56 92 GLU A N 1
ATOM 672 C CA . GLU A 1 92 ? -26.073 -2.369 33.837 1.00 93.56 92 GLU A CA 1
ATOM 673 C C . GLU A 1 92 ? -26.044 -3.896 33.839 1.00 93.56 92 GLU A C 1
ATOM 675 O O . GLU A 1 92 ? -25.211 -4.500 34.516 1.00 93.56 92 GLU A O 1
ATOM 680 N N . VAL A 1 93 ? -26.990 -4.509 33.133 1.00 91.56 93 VAL A N 1
ATOM 681 C CA . VAL A 1 93 ? -27.077 -5.959 32.956 1.00 91.56 93 VAL A CA 1
ATOM 682 C C . VAL A 1 93 ? -27.008 -6.228 31.463 1.00 91.56 93 VAL A C 1
ATOM 684 O O . VAL A 1 93 ? -27.836 -5.705 30.720 1.00 91.56 93 VAL A O 1
ATOM 687 N N . CYS A 1 94 ? -26.018 -7.007 31.046 1.00 91.00 94 CYS A N 1
ATOM 688 C CA . CYS A 1 94 ? -25.874 -7.481 29.676 1.00 91.00 94 CYS A CA 1
ATOM 689 C C . CYS A 1 94 ? -26.331 -8.941 29.626 1.00 91.00 94 CYS A C 1
ATOM 691 O O . CYS A 1 94 ? -25.941 -9.718 30.504 1.00 91.00 94 CYS A O 1
ATOM 693 N N . ASP A 1 95 ? -27.197 -9.261 28.664 1.00 79.94 95 ASP A N 1
ATOM 694 C CA . ASP A 1 95 ? -27.692 -10.621 28.405 1.00 79.94 95 ASP A CA 1
ATOM 695 C C . ASP A 1 95 ? -26.717 -11.416 27.511 1.00 79.94 95 ASP A C 1
ATOM 697 O O . ASP A 1 95 ? -26.040 -10.789 26.658 1.00 79.94 95 ASP A O 1
#

Foldseek 3Di:
DVVVVVVVVVVVVVVVVVPDDDDPDPVCVVVVVVVVVCVVVCCVVVVVVVPDDDDDDDDDDDDDDDDDDDFDKDWDFDWDDPPPDIDTDTDIDTD

Secondary structure (DSSP, 8-state):
-HHHHHHHHHHHHHHHHHT-------TTHHHHHHHHHHHHHHHHHHHHHHTSPPPPPPPPPPPPP-------EEEEEEEEE-SSSEEEEEEEEE-

Organism: NCBI:txid1437360